Protein AF-A0AAD8AKB8-F1 (afdb_monomer)

Radius of gyration: 24.04 Å; Cα contacts (8 Å, |Δi|>4): 42; chains: 1; bounding box: 55×52×53 Å

Sequence (114 aa):
MMLHSFKEYDHKTKQKKYEKELKIVEETIRNSFSDSEKQAPHWQPLSDFYDIAEEYFIKWSKVRSDILSHPKYQKDMAAGRIVLVRHKSHVNKLGILLSADPKGKKIVSYSGTV

Solvent-accessible surface area (backbone atoms only — not comparable to full-atom values): 7115 Å² total; per-residue (Å²): 144,66,99,78,40,75,73,52,54,59,47,56,60,46,46,61,50,51,56,51,54,48,51,52,50,53,49,53,48,48,66,67,41,64,85,46,73,79,71,53,84,78,50,54,64,54,51,56,48,51,56,51,49,50,52,49,52,56,54,45,63,68,48,49,60,55,51,64,66,34,70,73,48,46,66,70,54,40,62,73,36,81,41,83,46,68,61,88,92,49,73,78,36,83,45,67,35,76,74,70,71,93,70,80,65,82,79,80,79,80,81,79,87,128

Mean predicted aligned error: 13.83 Å

Organism: Diploptera punctata (NCBI:txid6984)

Foldseek 3Di:
DCCDDPVVVVVVVVVVVVVVVVVVVVVVVCVVCVVVVVVDPVCVVVVVVVVVVVVVVVVCVVCVVVCCLDPVVVVVLDFQDWDFDDDDPDDTDIDTRHDDDNPDDPPPDPPDDD

pLDDT: mean 76.71, std 16.57, range [31.17, 94.31]

Structure (mmCIF, N/CA/C/O backbone):
data_AF-A0AAD8AKB8-F1
#
_entry.id   AF-A0AAD8AKB8-F1
#
loop_
_atom_site.group_PDB
_atom_site.id
_atom_site.type_symbol
_atom_site.label_atom_id
_atom_site.label_alt_id
_atom_site.label_comp_id
_atom_site.label_asym_id
_atom_site.label_entity_id
_atom_site.label_seq_id
_atom_site.pdbx_PDB_ins_code
_atom_site.Cartn_x
_atom_site.Cartn_y
_atom_site.Cartn_z
_atom_site.occupancy
_atom_site.B_iso_or_equiv
_atom_site.auth_seq_id
_atom_site.auth_comp_id
_atom_site.auth_asym_id
_atom_site.auth_atom_id
_atom_site.pdbx_PDB_model_num
ATOM 1 N N . MET A 1 1 ? -40.096 22.150 11.567 1.00 52.12 1 MET A N 1
ATOM 2 C CA . MET A 1 1 ? -41.146 21.186 11.173 1.00 52.12 1 MET A CA 1
ATOM 3 C C . MET A 1 1 ? -40.499 20.090 10.317 1.00 52.12 1 MET A C 1
ATOM 5 O O . MET A 1 1 ? -40.540 20.181 9.107 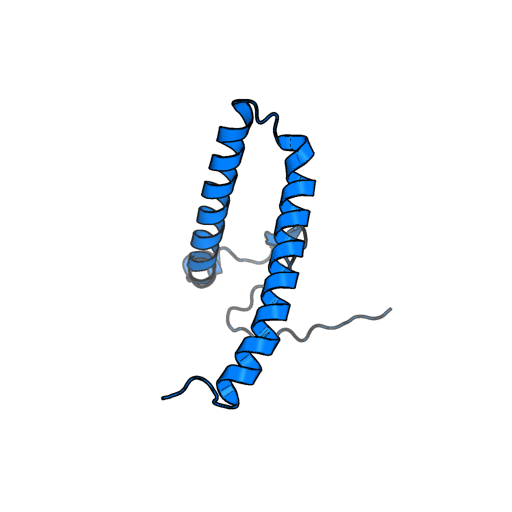1.00 52.12 1 MET A O 1
ATOM 9 N N . MET A 1 2 ? -39.785 19.142 10.945 1.00 60.00 2 MET A N 1
ATOM 10 C CA . MET A 1 2 ? -39.183 17.932 10.319 1.00 60.00 2 MET A CA 1
ATOM 11 C C . MET A 1 2 ? -38.783 16.856 11.353 1.00 60.00 2 MET A C 1
ATOM 13 O O . MET A 1 2 ? -38.643 15.704 10.97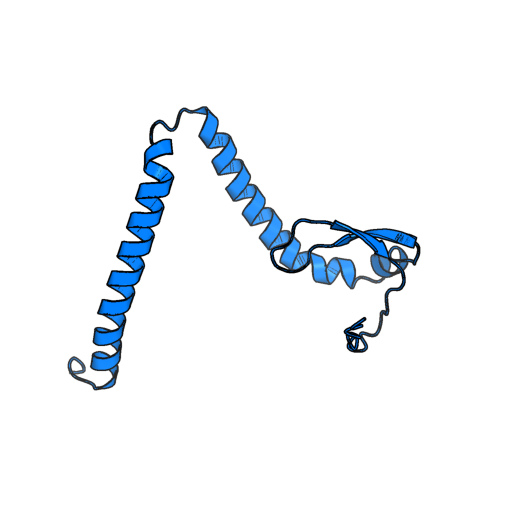5 1.00 60.00 2 MET A O 1
ATOM 17 N N . LEU A 1 3 ? -38.747 17.206 12.647 1.00 56.62 3 LEU A N 1
ATOM 18 C C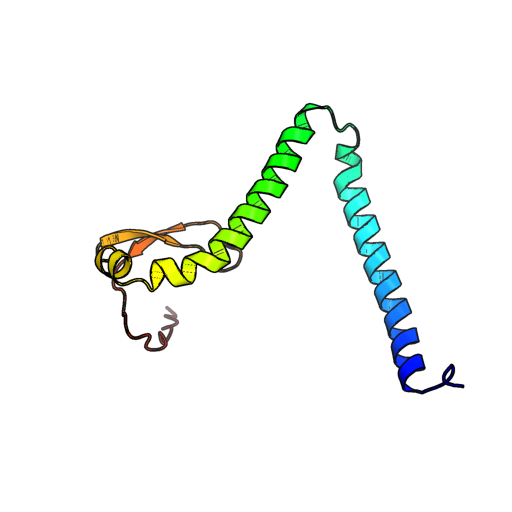A . LEU A 1 3 ? -38.272 16.414 13.798 1.00 56.62 3 LEU A CA 1
ATOM 19 C C . LEU A 1 3 ? -38.812 14.971 13.974 1.00 56.62 3 LEU A C 1
ATOM 21 O O . LEU A 1 3 ? -38.376 14.278 14.903 1.00 56.62 3 LEU A O 1
ATOM 25 N N . HIS A 1 4 ? -39.813 14.541 13.196 1.00 62.09 4 HIS A N 1
ATOM 26 C CA . HIS A 1 4 ? -40.553 13.276 13.364 1.00 62.09 4 HIS A CA 1
ATOM 27 C C . HIS A 1 4 ? -40.763 12.514 12.034 1.00 62.09 4 HIS A C 1
ATOM 29 O O . HIS A 1 4 ? -41.666 11.688 11.923 1.00 62.09 4 HIS A O 1
ATOM 35 N N . SER A 1 5 ? -39.961 12.784 10.998 1.00 71.88 5 SER A N 1
ATOM 36 C CA . SER A 1 5 ? -40.028 12.025 9.738 1.00 71.88 5 SER A CA 1
ATOM 37 C C . SER A 1 5 ? -39.548 10.577 9.926 1.00 71.88 5 SER A C 1
ATOM 39 O O . SER A 1 5 ? -38.584 10.328 10.651 1.00 71.88 5 SER A O 1
ATOM 41 N N . PHE A 1 6 ? -40.148 9.615 9.213 1.00 68.12 6 PHE A N 1
ATOM 42 C CA . PHE A 1 6 ? -39.684 8.216 9.164 1.00 68.12 6 PHE A CA 1
ATOM 43 C C . PHE A 1 6 ? -38.186 8.097 8.828 1.00 68.12 6 PHE A C 1
ATOM 45 O O . PHE A 1 6 ? -37.499 7.215 9.340 1.00 68.12 6 PHE A O 1
ATOM 52 N N . LYS A 1 7 ? -37.652 9.033 8.033 1.00 70.88 7 LYS A N 1
ATOM 53 C CA . LYS A 1 7 ? -36.224 9.101 7.694 1.00 70.88 7 LYS A CA 1
ATOM 54 C C . LYS A 1 7 ? -35.339 9.453 8.902 1.00 70.88 7 LYS A C 1
ATOM 56 O O . LYS A 1 7 ? -34.200 9.002 8.977 1.00 70.88 7 LYS A O 1
ATOM 61 N N . GLU A 1 8 ? -35.853 10.225 9.859 1.00 71.75 8 GLU A N 1
ATOM 62 C CA . GLU A 1 8 ? -35.141 10.562 11.099 1.00 71.75 8 GLU A CA 1
ATOM 63 C C . GLU A 1 8 ? -35.192 9.429 12.128 1.00 71.75 8 GLU A C 1
ATOM 65 O O . GLU A 1 8 ? -34.231 9.234 12.872 1.00 71.75 8 GLU A O 1
ATOM 70 N N . TYR A 1 9 ? -36.278 8.650 12.160 1.00 74.06 9 TYR A N 1
ATOM 71 C CA . TYR A 1 9 ? -36.368 7.464 13.017 1.00 74.06 9 TYR A CA 1
ATOM 72 C C . TYR A 1 9 ? -35.271 6.449 12.673 1.00 74.06 9 TYR A C 1
ATOM 74 O O . TYR A 1 9 ? -34.578 5.954 13.562 1.00 74.06 9 TYR A O 1
ATOM 82 N N . ASP A 1 10 ? -35.054 6.228 11.376 1.00 75.00 10 ASP A N 1
ATOM 83 C CA . ASP A 1 10 ? -34.026 5.326 10.857 1.00 75.00 10 ASP A CA 1
ATOM 84 C C . ASP A 1 10 ? -32.593 5.835 11.127 1.00 75.00 10 ASP A C 1
ATOM 86 O O . ASP A 1 10 ? -31.653 5.057 11.296 1.00 75.00 10 ASP A O 1
ATOM 90 N N . HIS A 1 11 ? -32.412 7.157 11.223 1.00 77.06 11 HIS A N 1
ATOM 91 C CA . HIS A 1 11 ? -31.162 7.763 11.688 1.00 77.06 11 HIS A CA 1
ATOM 92 C C . HIS A 1 11 ? -30.959 7.591 13.197 1.00 77.06 11 HIS A C 1
ATOM 94 O O . HIS A 1 11 ? -29.854 7.256 13.616 1.00 77.06 11 HIS A O 1
ATOM 100 N N . LYS A 1 12 ? -32.005 7.761 14.017 1.00 76.94 12 LYS A N 1
ATOM 101 C CA . LYS A 1 12 ? -31.934 7.595 15.481 1.00 76.94 12 LYS A CA 1
ATOM 102 C C . LYS A 1 12 ? -31.647 6.151 15.897 1.00 76.94 12 LYS A C 1
ATOM 104 O O . LYS A 1 12 ? -30.918 5.922 16.863 1.00 76.94 12 LYS A O 1
ATOM 109 N N . THR A 1 13 ? -32.181 5.162 15.181 1.00 76.94 13 THR A N 1
ATOM 110 C CA . THR A 1 13 ? -31.854 3.745 15.417 1.00 76.94 13 THR A CA 1
ATOM 111 C C . THR A 1 13 ? -30.404 3.432 15.045 1.00 76.94 13 THR A C 1
ATOM 113 O O . THR A 1 13 ? -29.714 2.764 15.818 1.00 76.94 13 THR A O 1
ATOM 116 N N . LYS A 1 14 ? -29.902 3.968 13.923 1.00 82.88 14 LYS A N 1
ATOM 117 C CA . LYS A 1 14 ? -28.488 3.843 13.522 1.00 82.88 14 LYS A CA 1
ATOM 118 C C . LYS A 1 14 ? -27.541 4.594 14.459 1.00 82.88 14 LYS A C 1
ATOM 120 O O . LYS A 1 14 ? -26.470 4.082 14.753 1.00 82.88 14 LYS A O 1
ATOM 125 N N . GLN A 1 15 ? -27.949 5.737 15.007 1.00 85.00 15 GLN A N 1
ATOM 126 C CA . GLN A 1 15 ? -27.151 6.517 15.956 1.00 85.00 15 GLN A CA 1
ATOM 127 C C . GLN A 1 15 ? -26.776 5.701 17.197 1.00 85.00 15 GLN A C 1
ATOM 129 O O . GLN A 1 15 ? -25.604 5.637 17.552 1.00 85.00 15 GLN A O 1
ATOM 134 N N . LYS A 1 16 ? -27.733 4.973 17.788 1.00 83.81 16 LYS A N 1
ATOM 135 C CA . LYS A 1 16 ? -27.451 4.067 18.916 1.00 83.81 16 LYS A CA 1
ATOM 136 C C . LYS A 1 16 ? -26.471 2.948 18.553 1.00 83.81 16 LYS A C 1
ATOM 138 O O . LYS A 1 16 ? -25.763 2.449 19.424 1.00 83.81 16 LYS A O 1
ATOM 143 N N . LYS A 1 17 ? -26.457 2.511 17.290 1.00 86.25 17 LYS A N 1
ATOM 144 C CA . LYS A 1 17 ? -25.492 1.525 16.788 1.00 86.25 17 LYS A CA 1
ATOM 145 C C . LYS A 1 17 ? -24.100 2.151 16.664 1.00 86.25 17 LYS A C 1
ATOM 147 O O . LYS A 1 17 ? -23.153 1.574 17.183 1.00 86.25 17 LYS A O 1
ATOM 152 N N . TYR A 1 18 ? -24.000 3.341 16.074 1.00 88.12 18 TYR A N 1
ATOM 153 C CA . TYR A 1 18 ? -22.737 4.072 15.953 1.00 88.12 18 TYR A CA 1
ATOM 1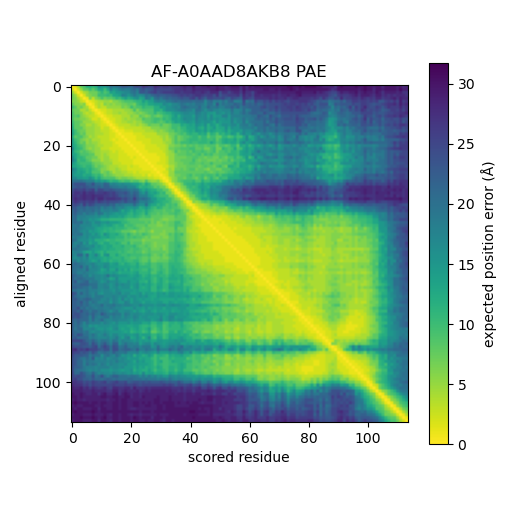54 C C . TYR A 1 18 ? -22.131 4.428 17.312 1.00 88.12 18 TYR A C 1
ATOM 156 O O . TYR A 1 18 ? -20.935 4.265 17.497 1.00 88.12 18 TYR A O 1
ATOM 164 N N . GLU A 1 19 ? -22.942 4.829 18.293 1.00 89.31 19 GLU A N 1
ATOM 165 C CA . GLU A 1 19 ? -22.470 5.085 19.662 1.00 89.31 19 GLU A CA 1
ATOM 166 C C . GLU A 1 19 ? -21.884 3.830 20.322 1.00 89.31 19 GLU A C 1
ATOM 168 O O . GLU A 1 19 ? -20.900 3.914 21.053 1.00 89.31 19 GLU A O 1
ATOM 173 N N . LYS A 1 20 ? -22.462 2.651 20.061 1.00 89.94 20 LYS A N 1
ATOM 174 C CA . LYS A 1 20 ? -21.909 1.380 20.549 1.00 89.94 20 LYS A CA 1
ATOM 175 C C . LYS A 1 20 ? -20.605 1.023 19.843 1.00 89.94 20 LYS A C 1
ATOM 177 O O . LYS A 1 20 ? -19.663 0.614 20.509 1.00 89.94 20 LYS A O 1
ATOM 182 N N . GLU A 1 21 ? -20.549 1.178 18.522 1.00 90.12 21 GLU A N 1
ATOM 183 C CA . GLU A 1 21 ? -19.332 0.936 17.737 1.00 90.12 21 GLU A CA 1
ATOM 184 C C . GLU A 1 21 ? -18.197 1.878 18.168 1.00 90.12 21 GLU A C 1
ATOM 186 O O . GLU A 1 21 ? -17.079 1.416 18.373 1.00 90.12 21 GLU A O 1
ATOM 191 N N . LEU A 1 22 ? -18.493 3.160 18.405 1.00 89.75 22 LEU A N 1
ATOM 192 C CA . LEU A 1 22 ? -17.535 4.139 18.924 1.00 89.75 22 LEU A CA 1
ATOM 193 C C . LEU A 1 22 ? -16.986 3.734 20.291 1.00 89.75 22 LEU A C 1
ATOM 195 O O . LEU A 1 22 ? -15.773 3.723 20.460 1.00 89.75 22 LEU A O 1
ATOM 199 N N . LYS A 1 23 ? -17.847 3.326 21.233 1.00 92.19 23 LYS A N 1
ATOM 200 C CA . LYS A 1 23 ? -17.395 2.854 22.554 1.00 92.19 23 LYS A CA 1
ATOM 201 C C . LYS A 1 23 ? -16.464 1.651 22.458 1.00 92.19 23 LYS A C 1
ATOM 203 O O . LYS A 1 23 ? -15.458 1.610 23.152 1.00 92.19 23 LYS A O 1
ATOM 208 N N . ILE A 1 24 ? -16.773 0.696 21.580 1.00 91.31 24 ILE A N 1
ATOM 209 C CA . ILE A 1 24 ? -15.909 -0.471 21.354 1.00 91.31 24 ILE A CA 1
ATOM 210 C C . ILE A 1 24 ? -14.546 -0.018 20.824 1.00 91.31 24 ILE A C 1
ATOM 212 O O . ILE A 1 24 ? -13.517 -0.482 21.306 1.00 91.31 24 ILE A O 1
ATOM 216 N N . VAL A 1 25 ? -14.524 0.908 19.861 1.00 88.75 25 VAL A N 1
ATOM 217 C CA . VAL A 1 25 ? -13.274 1.453 19.316 1.00 88.75 25 VAL A CA 1
ATOM 218 C C . VAL A 1 25 ? -12.477 2.183 20.400 1.00 88.75 25 VAL A C 1
ATOM 220 O O . VAL A 1 25 ? -11.296 1.896 20.575 1.00 88.75 25 VAL A O 1
ATOM 223 N N . GLU A 1 26 ? -13.111 3.060 21.175 1.00 86.44 26 GLU A N 1
ATOM 224 C CA . GLU A 1 26 ? -12.479 3.775 22.290 1.00 86.44 26 GLU A CA 1
ATOM 225 C C . GLU A 1 26 ? -11.891 2.817 23.332 1.00 86.44 26 GLU A C 1
ATOM 227 O O . GLU A 1 26 ? -10.750 2.996 23.752 1.00 86.44 26 GLU A O 1
ATOM 232 N N . GLU A 1 27 ? -12.624 1.767 23.710 1.00 87.81 27 GLU A N 1
ATOM 233 C CA . GLU A 1 27 ? -12.135 0.735 24.627 1.00 87.81 27 GLU A CA 1
ATOM 234 C C . GLU A 1 27 ? -10.958 -0.043 24.027 1.00 87.81 27 GLU A C 1
ATOM 236 O O . GLU A 1 27 ? -9.961 -0.262 24.712 1.00 87.81 27 GLU A O 1
ATOM 241 N N . THR A 1 28 ? -11.013 -0.422 22.744 1.00 84.94 28 THR A N 1
ATOM 242 C CA . THR A 1 28 ? -9.891 -1.118 22.088 1.00 84.94 28 THR A CA 1
ATOM 243 C C . THR A 1 28 ? -8.640 -0.255 21.993 1.00 84.94 28 THR A C 1
ATOM 245 O O . THR A 1 28 ? -7.545 -0.757 22.246 1.00 84.94 28 THR A O 1
ATOM 248 N N . ILE A 1 29 ? -8.788 1.037 21.688 1.00 83.44 29 ILE A N 1
ATOM 249 C CA . ILE A 1 29 ? -7.698 2.013 21.719 1.00 83.44 29 ILE A CA 1
ATOM 250 C C . ILE A 1 29 ? -7.154 2.059 23.145 1.00 83.44 29 ILE A C 1
ATOM 252 O O . ILE A 1 29 ? -5.995 1.729 23.367 1.00 83.44 29 ILE A O 1
ATOM 256 N N . ARG A 1 30 ? -7.993 2.346 24.140 1.00 80.94 30 ARG A N 1
ATOM 257 C CA . ARG A 1 30 ? -7.554 2.469 25.532 1.00 80.94 30 ARG A CA 1
ATOM 258 C C . ARG A 1 30 ? -6.816 1.228 26.041 1.00 80.94 30 ARG A C 1
ATOM 260 O O . ARG A 1 30 ? -5.771 1.380 26.656 1.00 80.94 30 ARG A O 1
ATOM 267 N N . ASN A 1 31 ? -7.300 0.028 25.723 1.00 79.81 31 ASN A N 1
ATOM 268 C CA . ASN A 1 31 ? -6.657 -1.235 26.101 1.00 79.81 31 ASN A CA 1
ATOM 269 C C . ASN A 1 31 ? -5.336 -1.487 25.355 1.00 79.81 31 ASN A C 1
ATOM 271 O O . ASN A 1 31 ? -4.439 -2.123 25.893 1.00 79.81 31 ASN A O 1
ATOM 275 N N . SER A 1 32 ? -5.207 -1.004 24.116 1.00 71.50 32 SER A N 1
ATOM 276 C CA . SER A 1 32 ? -3.963 -1.118 23.338 1.00 71.50 32 SER A CA 1
ATOM 277 C C . SER A 1 32 ? -2.914 -0.097 23.786 1.00 71.50 32 SER A C 1
ATOM 279 O O . SER A 1 32 ? -1.716 -0.362 23.716 1.00 71.50 32 SER A O 1
ATOM 281 N N . PHE A 1 33 ? -3.360 1.077 24.241 1.00 64.75 33 PHE A N 1
ATOM 282 C CA . PHE A 1 33 ? -2.500 2.184 24.648 1.00 64.75 33 PHE A CA 1
ATOM 283 C C . PHE A 1 33 ? -2.189 2.204 26.153 1.00 64.75 33 PHE A C 1
ATOM 285 O O . PHE A 1 33 ? -1.191 2.822 26.519 1.00 64.75 33 PHE A O 1
ATOM 292 N N . SER A 1 34 ? -2.941 1.507 27.014 1.00 56.84 34 SER A N 1
ATOM 293 C CA . SER A 1 34 ? -2.715 1.474 28.472 1.00 56.84 34 SER A CA 1
ATOM 294 C C . SER A 1 34 ? -1.352 0.905 28.883 1.00 56.84 34 SER A C 1
ATOM 296 O O . SER A 1 34 ? -0.799 1.327 29.895 1.00 56.84 34 SER A O 1
ATOM 298 N N . ASP A 1 35 ? -0.756 0.026 28.072 1.00 55.56 35 ASP A N 1
ATOM 299 C CA . ASP A 1 35 ? 0.624 -0.447 28.279 1.00 55.56 35 ASP A CA 1
ATOM 300 C C . ASP A 1 35 ? 1.680 0.550 27.757 1.00 55.56 35 ASP A C 1
ATOM 302 O O . ASP A 1 35 ? 2.856 0.477 28.118 1.00 55.56 35 ASP A O 1
ATOM 306 N N . SER A 1 36 ? 1.265 1.510 26.923 1.00 54.06 36 SER A N 1
ATOM 307 C CA . SER A 1 36 ? 2.126 2.513 26.287 1.00 54.06 36 SER A CA 1
ATOM 308 C C . SER A 1 36 ? 2.162 3.861 27.014 1.00 54.06 36 SER A C 1
ATOM 310 O O . SER A 1 36 ? 3.064 4.643 26.743 1.00 54.06 36 SER A O 1
ATOM 312 N N . GLU A 1 37 ? 1.235 4.140 27.944 1.00 51.91 37 GLU A N 1
ATOM 313 C CA . GLU A 1 37 ? 1.028 5.458 28.587 1.00 51.91 37 GLU A CA 1
ATOM 314 C C . GLU A 1 37 ? 2.243 6.006 29.362 1.00 51.91 37 GLU A C 1
ATOM 316 O O . GLU A 1 37 ? 2.304 7.195 29.672 1.00 51.91 37 GLU A O 1
ATOM 321 N N . LYS A 1 38 ? 3.285 5.198 29.584 1.00 53.72 38 LYS A N 1
ATOM 322 C CA . LYS A 1 38 ? 4.635 5.711 29.867 1.00 53.72 38 LYS A CA 1
ATOM 323 C C . LYS A 1 38 ? 5.365 6.003 28.549 1.00 53.72 38 LYS A C 1
ATOM 325 O O . LYS A 1 38 ? 6.430 5.439 28.295 1.00 53.72 38 LYS A O 1
ATOM 330 N N . GLN A 1 39 ? 4.789 6.861 27.701 1.00 57.78 39 GLN A N 1
ATOM 331 C CA . GLN A 1 39 ? 5.375 7.255 26.416 1.00 57.78 39 GLN A CA 1
ATOM 332 C C . GLN A 1 39 ? 6.621 8.099 26.679 1.00 57.78 39 GLN A C 1
ATOM 334 O O . GLN A 1 39 ? 6.584 9.320 26.800 1.00 57.78 39 GLN A O 1
ATOM 339 N N . ALA A 1 40 ? 7.751 7.422 26.844 1.00 63.78 40 ALA A N 1
ATOM 340 C CA . ALA A 1 40 ? 9.034 8.078 26.964 1.00 63.78 40 ALA A CA 1
ATOM 341 C C . ALA A 1 40 ? 9.381 8.806 25.642 1.00 63.78 40 ALA A C 1
ATOM 343 O O . ALA A 1 40 ? 8.945 8.371 24.572 1.00 63.78 40 ALA A O 1
ATOM 344 N N . PRO A 1 41 ? 10.204 9.872 25.682 1.00 68.44 41 PRO A N 1
ATOM 345 C CA . PRO A 1 41 ? 10.479 10.766 24.542 1.00 68.44 41 PRO A CA 1
ATOM 346 C C . PRO A 1 41 ? 10.977 10.088 23.252 1.00 68.44 41 PRO A C 1
ATOM 348 O O . PRO A 1 41 ? 10.982 10.694 22.187 1.00 68.44 41 PRO A O 1
ATOM 351 N N . HIS A 1 42 ? 11.406 8.827 23.332 1.00 71.06 42 HIS A N 1
ATOM 352 C CA . HIS A 1 42 ? 11.913 8.044 22.208 1.00 71.06 42 HIS A CA 1
ATOM 353 C C . HIS A 1 42 ? 10.827 7.497 21.266 1.00 71.06 42 HIS A C 1
ATOM 355 O O . HIS A 1 42 ? 11.168 7.019 20.187 1.00 71.06 42 HIS A O 1
ATOM 361 N N . TRP A 1 43 ? 9.544 7.553 21.641 1.00 71.50 43 TRP A N 1
ATOM 362 C CA . TRP A 1 43 ? 8.436 7.114 20.778 1.00 71.50 43 TRP A CA 1
ATOM 363 C C . TRP A 1 43 ? 7.969 8.187 19.792 1.00 71.50 43 TRP A C 1
ATOM 365 O O . TRP A 1 43 ? 7.376 7.853 18.770 1.00 71.50 43 TRP A O 1
ATOM 375 N N . GLN A 1 44 ? 8.271 9.461 20.053 1.00 76.62 44 GLN A N 1
ATOM 376 C CA . GLN A 1 44 ? 7.873 10.565 19.181 1.00 76.62 44 GLN A CA 1
ATOM 377 C C . GLN A 1 44 ? 8.453 10.444 17.757 1.00 76.62 44 GLN A C 1
ATOM 379 O O . GLN A 1 44 ? 7.671 10.497 16.811 1.00 76.62 44 GLN A O 1
ATOM 384 N N . PRO A 1 45 ? 9.747 10.105 17.566 1.00 85.69 45 PRO A N 1
ATOM 385 C CA . PRO A 1 45 ? 10.286 9.820 16.234 1.00 85.69 45 PRO A CA 1
ATOM 386 C C . PRO A 1 45 ? 9.605 8.645 15.524 1.00 85.69 45 PRO A C 1
ATOM 388 O O . PRO A 1 45 ? 9.575 8.601 14.296 1.00 85.69 45 PRO A O 1
ATOM 391 N N . LEU A 1 46 ? 9.085 7.669 16.277 1.00 84.00 46 LEU A N 1
ATOM 392 C CA . LEU A 1 46 ? 8.378 6.535 15.691 1.00 84.00 46 LEU A CA 1
ATOM 393 C C . LEU A 1 46 ? 6.983 6.944 15.204 1.00 84.00 46 LEU A C 1
ATOM 395 O O . LEU A 1 46 ? 6.572 6.498 14.137 1.00 84.00 46 LEU A O 1
ATOM 399 N N . SER A 1 47 ? 6.284 7.801 15.954 1.00 83.88 47 SER A N 1
ATOM 400 C CA . SER A 1 47 ? 5.023 8.401 15.504 1.00 83.88 47 SER A CA 1
ATOM 401 C C . SER A 1 47 ? 5.242 9.201 14.223 1.00 83.88 47 SER A C 1
ATOM 403 O O . SER A 1 47 ? 4.614 8.905 13.210 1.00 83.88 47 SER A O 1
ATOM 405 N N . ASP A 1 48 ? 6.221 10.110 14.234 1.00 87.38 48 ASP A N 1
ATOM 406 C CA . ASP A 1 48 ? 6.565 10.935 13.072 1.00 87.38 48 ASP A CA 1
ATOM 407 C C . ASP A 1 48 ? 6.920 10.063 11.856 1.00 87.38 48 ASP A C 1
ATOM 409 O O . ASP A 1 48 ? 6.520 10.343 10.726 1.00 87.38 48 ASP A O 1
ATOM 413 N N . PHE A 1 49 ? 7.647 8.961 12.077 1.00 91.44 49 PHE A N 1
ATOM 414 C CA . PHE A 1 49 ? 7.958 8.000 11.023 1.00 91.44 49 PHE A CA 1
ATOM 415 C C . PHE A 1 49 ? 6.699 7.371 10.420 1.00 91.44 49 PHE A C 1
ATOM 417 O O . PHE A 1 49 ? 6.614 7.269 9.196 1.00 91.44 49 PHE A O 1
ATOM 424 N N . TYR A 1 50 ? 5.739 6.931 11.239 1.00 88.88 50 TYR A N 1
ATOM 425 C CA . TYR A 1 50 ? 4.513 6.313 10.731 1.00 88.88 50 TYR A CA 1
ATOM 426 C C . TYR A 1 50 ? 3.630 7.309 9.979 1.00 88.88 50 TYR A C 1
ATOM 428 O O . TYR A 1 50 ? 3.105 6.941 8.927 1.00 88.88 50 TYR A O 1
ATOM 436 N N . ASP A 1 51 ? 3.553 8.559 10.434 1.00 89.12 51 ASP A N 1
ATOM 437 C CA . ASP A 1 51 ? 2.827 9.628 9.739 1.00 89.12 51 ASP A CA 1
ATOM 438 C C . ASP A 1 51 ? 3.443 9.900 8.354 1.00 89.12 51 ASP A C 1
ATOM 440 O O . ASP A 1 51 ? 2.755 9.934 7.328 1.00 89.12 51 ASP A O 1
ATOM 444 N N . ILE A 1 52 ? 4.775 10.002 8.292 1.00 93.81 52 ILE A N 1
ATOM 445 C CA . ILE A 1 52 ? 5.511 10.175 7.031 1.00 93.81 52 ILE A CA 1
ATOM 446 C C . ILE A 1 52 ? 5.354 8.944 6.128 1.00 93.81 52 ILE A C 1
ATOM 448 O O . ILE A 1 52 ? 5.187 9.072 4.911 1.00 93.81 52 ILE A O 1
ATOM 452 N N . ALA A 1 53 ? 5.413 7.738 6.695 1.00 92.38 53 ALA A N 1
ATOM 453 C CA . ALA A 1 53 ? 5.268 6.497 5.947 1.00 92.38 53 ALA A CA 1
ATOM 454 C C . ALA A 1 53 ? 3.864 6.368 5.342 1.00 92.38 53 ALA A C 1
ATOM 456 O O . ALA A 1 53 ? 3.736 5.972 4.181 1.00 92.38 53 ALA A O 1
ATOM 457 N N . GLU A 1 54 ? 2.817 6.727 6.087 1.00 91.12 54 GLU A N 1
ATOM 458 C CA . GLU A 1 54 ? 1.448 6.776 5.578 1.00 91.12 54 GLU A CA 1
ATOM 459 C C . GLU A 1 54 ? 1.343 7.741 4.393 1.00 91.12 54 GLU A C 1
ATOM 461 O O . GLU A 1 54 ? 0.864 7.359 3.318 1.00 91.12 54 GLU A O 1
ATOM 466 N N . GLU A 1 55 ? 1.873 8.957 4.541 1.00 94.31 55 GLU A N 1
ATOM 467 C CA . GLU A 1 55 ? 1.866 9.947 3.468 1.00 94.31 55 GLU A CA 1
ATOM 468 C C . GLU A 1 55 ? 2.608 9.436 2.219 1.00 94.31 55 GLU A C 1
ATOM 470 O O . GLU A 1 55 ? 2.119 9.566 1.087 1.00 94.31 55 GLU A O 1
ATOM 475 N N . TYR A 1 56 ? 3.761 8.789 2.415 1.00 94.06 56 TYR A N 1
ATOM 476 C CA . TYR A 1 56 ? 4.510 8.138 1.347 1.00 94.06 56 TYR A CA 1
ATOM 477 C C . TYR A 1 56 ? 3.670 7.073 0.638 1.00 94.06 56 TYR A C 1
ATOM 479 O O . TYR A 1 56 ? 3.597 7.085 -0.591 1.00 94.06 56 TYR A O 1
ATOM 487 N N . PHE A 1 57 ? 3.007 6.171 1.367 1.00 89.44 57 PHE A N 1
ATOM 488 C CA . PHE A 1 57 ? 2.199 5.114 0.753 1.00 89.44 57 PHE A CA 1
ATOM 489 C C . PHE A 1 57 ? 1.010 5.674 -0.027 1.00 89.44 57 PHE A C 1
ATOM 491 O O . PHE A 1 57 ? 0.716 5.179 -1.120 1.00 89.44 57 PHE A O 1
ATOM 498 N N . ILE A 1 58 ? 0.363 6.728 0.477 1.00 90.81 58 ILE A N 1
ATOM 499 C CA . ILE A 1 58 ? -0.722 7.416 -0.227 1.00 90.81 58 I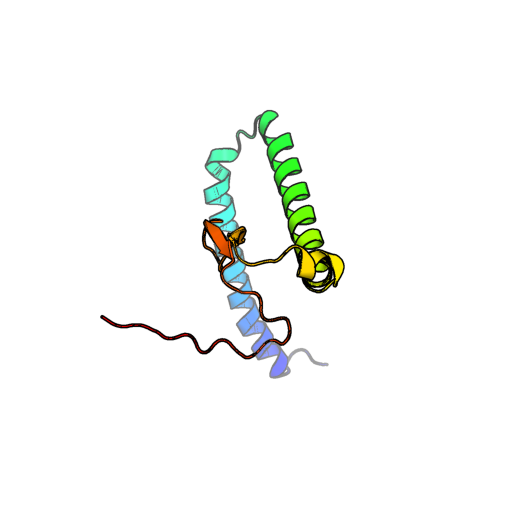LE A CA 1
ATOM 500 C C . ILE A 1 58 ? -0.198 8.029 -1.529 1.00 90.81 58 ILE A C 1
ATOM 502 O O . ILE A 1 58 ? -0.765 7.774 -2.596 1.00 90.81 58 ILE A O 1
ATOM 506 N N . LYS A 1 59 ? 0.902 8.791 -1.483 1.00 93.44 59 LYS A N 1
ATOM 507 C CA . LYS A 1 59 ? 1.511 9.401 -2.680 1.00 93.44 59 LYS A CA 1
ATOM 508 C C . LYS A 1 59 ? 1.984 8.337 -3.670 1.00 93.44 59 LYS A C 1
ATOM 510 O O . LYS A 1 59 ? 1.683 8.424 -4.859 1.00 93.44 59 LYS A O 1
ATOM 515 N N . TRP A 1 60 ? 2.648 7.295 -3.181 1.00 90.38 60 TRP A N 1
ATOM 516 C CA . TRP A 1 60 ? 3.105 6.173 -3.990 1.00 90.38 60 TRP A CA 1
ATOM 517 C C . TRP A 1 60 ? 1.941 5.471 -4.683 1.00 90.38 60 TRP A C 1
ATOM 519 O O . TRP A 1 60 ? 2.027 5.207 -5.876 1.00 90.38 60 TRP A O 1
ATOM 529 N N . SER A 1 61 ? 0.828 5.221 -3.987 1.00 86.50 61 SER A N 1
ATOM 530 C CA . SER A 1 61 ? -0.346 4.578 -4.589 1.00 86.50 61 SER A CA 1
ATOM 531 C C . SER A 1 61 ? -0.913 5.361 -5.778 1.00 86.50 61 SER A C 1
ATOM 533 O O . SER A 1 61 ? -1.318 4.741 -6.759 1.00 86.50 61 SER A O 1
ATOM 535 N N . LYS A 1 62 ? -0.869 6.700 -5.721 1.00 89.50 62 LYS A N 1
ATOM 536 C CA . LYS A 1 62 ? -1.337 7.589 -6.794 1.00 89.50 62 LYS A CA 1
ATOM 537 C C . LYS A 1 62 ? -0.410 7.566 -8.007 1.00 89.50 62 LYS A C 1
ATOM 539 O O . LYS A 1 62 ? -0.883 7.508 -9.128 1.00 89.50 62 LYS A O 1
ATOM 544 N N . VAL A 1 63 ? 0.903 7.593 -7.781 1.00 90.56 63 VAL A N 1
ATOM 545 C CA . VAL A 1 63 ? 1.900 7.704 -8.862 1.00 90.56 63 VAL A CA 1
ATOM 546 C C . VAL A 1 63 ? 2.275 6.335 -9.448 1.00 90.56 63 VAL A C 1
ATOM 548 O O . VAL A 1 63 ? 2.717 6.230 -10.592 1.00 90.56 63 VAL A O 1
ATOM 551 N N . ARG A 1 64 ? 2.094 5.249 -8.688 1.00 86.81 64 ARG A N 1
ATOM 552 C CA . ARG A 1 64 ? 2.514 3.898 -9.082 1.00 86.81 64 ARG A CA 1
ATOM 553 C C . ARG A 1 64 ? 1.862 3.425 -10.380 1.00 86.81 64 ARG A C 1
ATOM 555 O O . ARG A 1 64 ? 2.550 2.793 -11.178 1.00 86.81 64 ARG A O 1
ATOM 562 N N . SER A 1 65 ? 0.569 3.685 -10.588 1.00 83.88 65 SER A N 1
ATOM 563 C CA . SER A 1 65 ? -0.116 3.319 -11.839 1.00 83.88 65 SER A CA 1
ATOM 564 C C . SER A 1 65 ? 0.548 3.982 -13.037 1.00 83.88 65 SER A C 1
ATOM 566 O O . SER A 1 65 ? 0.831 3.324 -14.036 1.00 83.88 65 SER A O 1
ATOM 568 N N . ASP A 1 66 ? 0.864 5.263 -12.888 1.00 86.56 66 ASP A N 1
ATOM 569 C CA . ASP A 1 66 ? 1.380 6.099 -13.959 1.00 86.56 66 ASP A CA 1
ATOM 570 C C . ASP A 1 66 ? 2.798 5.659 -14.322 1.00 86.56 66 ASP A C 1
ATOM 572 O O . ASP A 1 66 ? 3.088 5.428 -15.495 1.00 86.56 66 ASP A O 1
ATOM 576 N N . ILE A 1 67 ? 3.642 5.396 -13.317 1.00 86.31 67 ILE A N 1
ATOM 577 C CA . ILE A 1 67 ? 4.982 4.824 -13.508 1.00 86.31 67 ILE A CA 1
ATOM 578 C C . ILE A 1 67 ? 4.905 3.485 -14.248 1.00 86.31 67 ILE A C 1
ATOM 580 O O . ILE A 1 67 ? 5.592 3.304 -15.249 1.00 86.31 67 ILE A O 1
ATOM 584 N N . LEU A 1 68 ? 4.065 2.547 -13.800 1.00 82.69 68 LEU A N 1
ATOM 585 C CA . LEU A 1 68 ? 3.969 1.219 -14.422 1.00 82.69 68 LEU A CA 1
ATOM 586 C C . LEU A 1 68 ? 3.368 1.264 -15.838 1.00 82.69 68 LEU A C 1
ATOM 588 O O . LEU A 1 68 ? 3.634 0.384 -16.657 1.00 82.69 68 LEU A O 1
ATOM 592 N N . SER A 1 69 ? 2.566 2.286 -16.142 1.00 82.94 69 SER A N 1
ATOM 593 C CA . SER A 1 69 ? 1.987 2.501 -17.471 1.00 82.94 69 SER A CA 1
ATOM 594 C C . SER A 1 69 ? 2.925 3.223 -18.442 1.00 82.94 69 SER A C 1
ATOM 596 O O . SER A 1 69 ? 2.753 3.126 -19.657 1.00 82.94 69 SER A O 1
ATOM 598 N N . HIS A 1 70 ? 3.923 3.948 -17.934 1.00 87.62 70 HIS A N 1
ATOM 599 C CA . HIS A 1 70 ? 4.752 4.801 -18.769 1.00 87.62 70 HIS A CA 1
ATOM 600 C C . HIS A 1 70 ? 5.689 3.952 -19.658 1.00 87.62 70 HIS A C 1
ATOM 602 O O . HIS A 1 70 ? 6.399 3.075 -19.149 1.00 87.62 70 HIS A O 1
ATOM 608 N N . 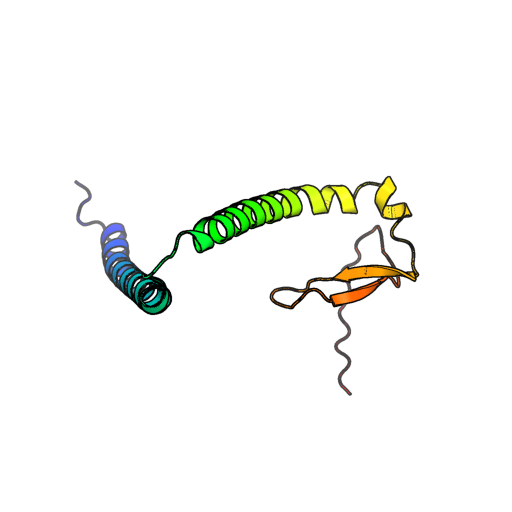PRO A 1 71 ? 5.787 4.232 -20.976 1.00 85.38 71 PRO A N 1
ATOM 609 C CA . PRO A 1 71 ? 6.486 3.368 -21.936 1.00 85.38 71 PRO A CA 1
ATOM 610 C C . PRO A 1 71 ? 7.948 3.071 -21.592 1.00 85.38 71 PRO A C 1
ATOM 612 O O . PRO A 1 71 ? 8.466 2.004 -21.913 1.00 85.38 71 PRO A O 1
ATOM 615 N N . LYS A 1 72 ? 8.627 4.021 -20.938 1.00 86.62 72 LYS A N 1
ATOM 616 C CA . LYS A 1 72 ? 10.012 3.850 -20.476 1.00 86.62 72 LYS A CA 1
ATOM 617 C C . LYS A 1 72 ? 10.140 2.681 -19.493 1.00 86.62 72 LYS A C 1
ATOM 619 O O . LYS A 1 72 ? 10.986 1.823 -19.695 1.00 86.62 72 LYS A O 1
ATOM 624 N N . TYR A 1 73 ? 9.276 2.621 -18.482 1.00 83.88 73 TYR A N 1
ATOM 625 C CA . TYR A 1 73 ? 9.347 1.595 -17.441 1.00 83.88 73 TYR A CA 1
ATOM 626 C C . TYR A 1 73 ? 8.768 0.257 -17.906 1.00 83.88 73 TYR A C 1
ATOM 628 O O . TYR A 1 73 ? 9.241 -0.791 -17.480 1.00 83.88 73 TYR A O 1
ATOM 636 N N . GLN A 1 74 ? 7.816 0.268 -18.844 1.00 83.38 74 GLN A N 1
ATOM 637 C CA . GLN A 1 74 ? 7.333 -0.967 -19.470 1.00 83.38 74 GLN A CA 1
ATOM 638 C C . GLN A 1 74 ? 8.436 -1.715 -20.228 1.00 83.38 74 GLN A C 1
ATOM 640 O O . GLN A 1 74 ? 8.463 -2.941 -20.203 1.00 83.38 74 GLN A O 1
ATOM 645 N N . LYS A 1 75 ? 9.376 -0.996 -20.859 1.00 83.88 75 LYS A N 1
ATOM 646 C CA . LYS A 1 75 ? 10.553 -1.615 -21.494 1.00 83.88 75 LYS A CA 1
ATOM 647 C C . LYS A 1 75 ? 11.491 -2.262 -20.475 1.00 83.88 75 LYS A C 1
ATOM 649 O O . LYS A 1 75 ? 12.072 -3.305 -20.763 1.00 83.88 75 LYS A O 1
ATOM 654 N N . ASP A 1 76 ? 11.613 -1.667 -19.291 1.00 84.69 76 ASP A N 1
ATOM 655 C CA . ASP A 1 76 ? 12.449 -2.203 -18.214 1.00 84.69 76 ASP A CA 1
ATOM 656 C C . ASP A 1 76 ? 11.808 -3.428 -17.536 1.00 84.69 76 ASP A C 1
ATOM 658 O O . ASP A 1 76 ? 12.525 -4.290 -17.017 1.00 84.69 76 ASP A O 1
ATOM 662 N N . MET A 1 77 ? 10.476 -3.560 -17.605 1.00 83.88 77 MET A N 1
ATOM 663 C CA . MET A 1 77 ? 9.691 -4.724 -17.167 1.00 83.88 77 MET A CA 1
ATOM 664 C C . MET A 1 77 ? 9.776 -5.904 -18.153 1.00 83.88 77 MET A C 1
ATOM 666 O O . MET A 1 77 ? 8.771 -6.460 -18.596 1.00 83.88 77 MET A O 1
ATOM 670 N N . ALA A 1 78 ? 11.000 -6.311 -18.482 1.00 85.12 78 ALA A N 1
ATOM 671 C CA . ALA A 1 78 ? 11.270 -7.506 -19.271 1.00 85.12 78 ALA A CA 1
ATOM 672 C C . ALA A 1 78 ? 11.177 -8.789 -18.423 1.00 85.12 78 ALA A C 1
ATOM 674 O O . ALA A 1 78 ? 11.317 -8.768 -17.196 1.00 85.12 78 ALA A O 1
ATOM 675 N N . ALA A 1 79 ? 10.985 -9.927 -19.089 1.00 90.00 79 ALA A N 1
ATOM 676 C CA . ALA A 1 79 ? 11.039 -11.230 -18.436 1.00 90.00 79 ALA A CA 1
ATOM 677 C C . ALA A 1 79 ? 12.399 -11.456 -17.737 1.00 90.00 79 ALA A C 1
ATOM 679 O O . ALA A 1 79 ? 13.440 -11.004 -18.211 1.00 90.00 79 ALA A O 1
ATOM 680 N N . GLY A 1 80 ? 12.389 -12.146 -16.596 1.00 89.06 80 GLY A N 1
ATOM 681 C CA . GLY A 1 80 ? 13.569 -12.427 -15.771 1.00 89.06 80 GLY A CA 1
ATOM 682 C C . GLY A 1 80 ? 13.890 -11.363 -14.715 1.00 89.06 80 GLY A C 1
ATOM 683 O O . GLY A 1 80 ? 14.777 -11.572 -13.889 1.00 89.06 80 GLY A O 1
ATOM 684 N N . ARG A 1 81 ? 13.177 -10.230 -14.686 1.00 90.25 81 ARG A N 1
ATOM 685 C CA . ARG A 1 81 ? 13.395 -9.177 -13.680 1.00 90.25 81 ARG A CA 1
ATOM 686 C C . ARG A 1 81 ? 12.851 -9.571 -12.311 1.00 90.25 81 ARG A C 1
ATOM 688 O O . ARG A 1 81 ? 11.754 -10.113 -12.206 1.00 90.25 81 ARG A O 1
ATOM 695 N N . ILE A 1 82 ? 13.594 -9.232 -11.259 1.00 91.75 82 ILE A N 1
ATOM 696 C CA . ILE A 1 82 ? 13.136 -9.392 -9.877 1.00 91.75 82 ILE A CA 1
ATOM 697 C C . ILE A 1 82 ? 12.170 -8.255 -9.551 1.00 91.75 82 ILE A C 1
ATOM 699 O O . ILE A 1 82 ? 12.483 -7.082 -9.750 1.00 91.75 82 ILE A O 1
ATOM 703 N N . VAL A 1 83 ? 10.997 -8.608 -9.039 1.00 89.69 83 VAL A N 1
ATOM 704 C CA . VAL A 1 83 ? 9.938 -7.675 -8.660 1.00 89.69 83 VAL A CA 1
ATOM 705 C C . VAL A 1 83 ? 9.499 -7.921 -7.225 1.00 89.69 83 VAL A C 1
ATOM 707 O O . VAL A 1 83 ? 9.451 -9.056 -6.749 1.00 89.69 83 VAL A O 1
ATOM 710 N N . LEU A 1 84 ? 9.143 -6.838 -6.539 1.00 89.81 84 LEU A N 1
ATOM 711 C CA . LEU A 1 84 ? 8.502 -6.902 -5.234 1.00 89.81 84 LEU A CA 1
ATOM 712 C C . LEU A 1 84 ? 6.983 -6.930 -5.430 1.00 89.81 84 LEU A C 1
ATOM 714 O O . LEU A 1 84 ? 6.384 -5.966 -5.913 1.00 89.81 84 LEU A O 1
ATOM 718 N N . VAL A 1 85 ? 6.354 -8.041 -5.058 1.00 86.44 85 VAL A N 1
ATOM 719 C CA . VAL A 1 85 ? 4.915 -8.257 -5.209 1.00 86.44 85 VAL A CA 1
ATOM 720 C C . VAL A 1 85 ? 4.254 -8.235 -3.841 1.00 86.44 85 VAL A C 1
ATOM 722 O O . VAL A 1 85 ? 4.625 -8.974 -2.931 1.00 86.44 85 VAL A O 1
ATOM 725 N N . ARG A 1 86 ? 3.218 -7.406 -3.718 1.00 83.25 86 ARG A N 1
ATOM 726 C CA . ARG A 1 86 ? 2.308 -7.398 -2.575 1.00 83.25 86 ARG A CA 1
ATOM 727 C C . ARG A 1 86 ? 0.919 -7.773 -3.064 1.00 83.25 86 ARG A C 1
ATOM 729 O O . ARG A 1 86 ? 0.406 -7.138 -3.982 1.00 83.25 86 ARG A O 1
ATOM 736 N N . HIS A 1 87 ? 0.310 -8.777 -2.443 1.00 81.12 87 HIS A N 1
ATOM 737 C CA . HIS A 1 87 ? -1.074 -9.158 -2.708 1.00 81.12 87 HIS A CA 1
ATOM 738 C C . HIS A 1 87 ? -1.906 -8.941 -1.443 1.00 81.12 87 HIS A C 1
ATOM 740 O O . HIS A 1 87 ? -1.656 -9.581 -0.424 1.00 81.12 87 HIS A O 1
ATOM 746 N N . LYS A 1 88 ? -2.896 -8.043 -1.510 1.00 78.62 88 LYS A N 1
ATOM 747 C CA . LYS A 1 88 ? -3.799 -7.707 -0.395 1.00 78.62 88 LYS A CA 1
ATOM 748 C C . LYS A 1 88 ? -3.031 -7.412 0.911 1.00 78.62 88 LYS A C 1
ATOM 750 O O . LYS A 1 88 ? -2.160 -6.544 0.931 1.00 78.62 88 LYS A O 1
ATOM 755 N N . SER A 1 89 ? -3.353 -8.131 1.985 1.00 63.12 89 SER A N 1
ATOM 756 C CA . SER A 1 89 ? -2.774 -7.994 3.323 1.00 63.12 89 SER A CA 1
ATOM 757 C C . SER A 1 89 ? -1.482 -8.789 3.527 1.00 63.12 89 SER A C 1
ATOM 759 O O . SER A 1 89 ? -0.934 -8.779 4.625 1.00 63.12 89 SER A O 1
ATOM 761 N N . HIS A 1 90 ? -0.972 -9.481 2.505 1.00 66.81 90 HIS A N 1
ATOM 762 C CA . HIS A 1 90 ? 0.253 -10.258 2.654 1.00 66.81 90 HIS A CA 1
ATOM 763 C C . HIS A 1 90 ? 1.502 -9.371 2.678 1.00 66.81 90 HIS A C 1
ATOM 765 O O . HIS A 1 90 ? 1.541 -8.290 2.084 1.00 66.81 90 HIS A O 1
ATOM 771 N N . VAL A 1 91 ? 2.536 -9.888 3.343 1.00 80.44 91 VAL A N 1
ATOM 772 C CA . VAL A 1 91 ? 3.898 -9.345 3.346 1.00 80.44 91 VAL A CA 1
ATOM 773 C C . VAL A 1 91 ? 4.436 -9.282 1.914 1.00 80.44 91 VAL A C 1
ATOM 775 O O . VAL A 1 91 ? 4.076 -10.105 1.066 1.00 80.44 91 VAL A O 1
ATOM 778 N N . ASN A 1 92 ? 5.296 -8.298 1.648 1.00 87.00 92 ASN A N 1
ATOM 779 C CA . ASN A 1 92 ? 5.987 -8.162 0.372 1.00 87.00 92 ASN A CA 1
ATOM 780 C C . ASN A 1 92 ? 6.795 -9.431 0.067 1.00 87.00 92 ASN A C 1
ATOM 782 O O . ASN A 1 92 ? 7.610 -9.865 0.878 1.00 87.00 92 ASN A O 1
ATOM 786 N N . LYS A 1 93 ? 6.576 -10.013 -1.112 1.00 89.12 93 LYS A N 1
ATOM 787 C CA . LYS A 1 93 ? 7.311 -11.178 -1.606 1.00 89.12 93 LYS A CA 1
ATOM 788 C C . LYS A 1 93 ? 8.184 -10.772 -2.781 1.00 89.12 93 LYS A C 1
ATOM 790 O O . LYS A 1 93 ? 7.806 -9.906 -3.567 1.00 89.12 93 LYS A O 1
ATOM 795 N N . LEU A 1 94 ? 9.329 -11.424 -2.916 1.00 91.69 94 LEU A N 1
ATOM 796 C CA . LEU A 1 94 ? 10.139 -11.333 -4.124 1.00 91.69 94 LEU A CA 1
ATOM 797 C C . LEU A 1 94 ? 9.619 -12.342 -5.147 1.00 91.69 94 LEU A C 1
ATOM 799 O O . LEU A 1 94 ? 9.284 -13.474 -4.800 1.00 91.69 94 LEU A O 1
ATOM 803 N N . GLY A 1 95 ? 9.539 -11.920 -6.401 1.00 90.69 95 GLY A N 1
ATOM 804 C CA . GLY A 1 95 ? 9.163 -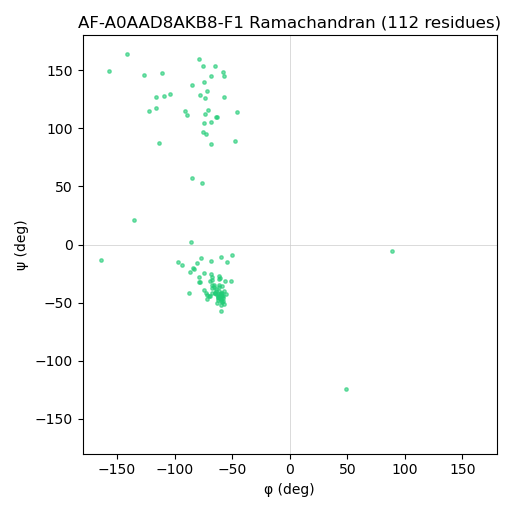12.770 -7.523 1.00 90.69 95 GLY A CA 1
ATOM 805 C C . GLY A 1 95 ? 9.988 -12.441 -8.756 1.00 90.69 95 GLY A C 1
ATOM 806 O O . GLY A 1 95 ? 10.615 -11.387 -8.831 1.00 90.69 95 GLY A O 1
ATOM 807 N N . ILE A 1 96 ? 9.978 -13.347 -9.728 1.00 92.12 96 ILE A N 1
ATOM 808 C CA . ILE A 1 96 ? 10.583 -13.132 -11.043 1.00 92.12 96 ILE A CA 1
ATOM 809 C C . ILE A 1 96 ? 9.456 -12.869 -12.037 1.00 92.12 96 ILE A C 1
ATOM 811 O O . ILE A 1 96 ? 8.481 -13.619 -12.102 1.00 92.12 96 ILE A O 1
ATOM 815 N N . LEU A 1 97 ? 9.580 -11.792 -12.806 1.00 90.06 97 LEU A N 1
ATOM 816 C CA . LEU A 1 97 ? 8.633 -11.444 -13.852 1.00 90.06 97 LEU A CA 1
ATOM 817 C C . LEU A 1 97 ? 8.777 -12.431 -15.014 1.00 90.06 97 LEU A C 1
ATOM 819 O O . LEU A 1 97 ? 9.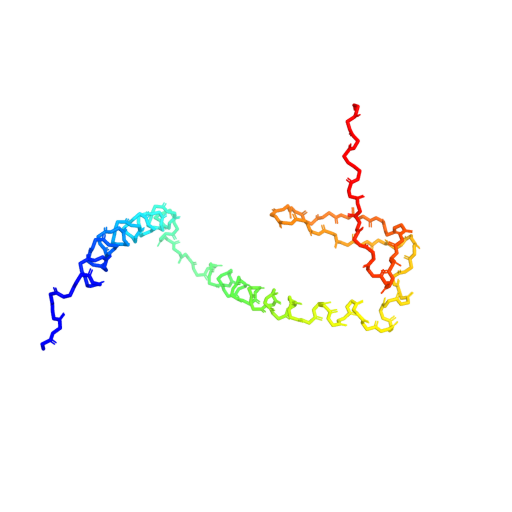824 -12.485 -15.649 1.00 90.06 97 LEU A O 1
ATOM 823 N N . LEU A 1 98 ? 7.738 -13.212 -15.298 1.00 89.00 98 LEU A N 1
ATOM 824 C CA . LEU A 1 98 ? 7.755 -14.177 -16.406 1.00 89.00 98 LEU A CA 1
ATOM 825 C C . LEU A 1 98 ? 7.313 -13.536 -17.722 1.00 89.00 98 LEU A C 1
ATOM 827 O O . LEU A 1 98 ? 7.901 -13.775 -18.770 1.00 89.00 98 LEU A O 1
ATOM 831 N N . SER A 1 99 ? 6.274 -12.709 -17.662 1.00 85.31 99 SER A N 1
ATOM 832 C CA . SER A 1 99 ? 5.776 -11.929 -18.790 1.00 85.31 99 SER A CA 1
ATOM 833 C C . SER A 1 99 ? 4.991 -10.725 -18.274 1.00 85.31 99 SER A C 1
ATOM 835 O O . SER A 1 99 ? 4.383 -10.783 -17.204 1.00 85.31 99 SER A O 1
ATOM 837 N N . ALA A 1 100 ? 5.019 -9.633 -19.032 1.00 78.31 100 ALA A N 1
ATOM 838 C CA . ALA A 1 100 ? 4.162 -8.474 -18.830 1.00 78.31 100 ALA A CA 1
ATOM 839 C C . ALA A 1 100 ? 3.374 -8.268 -20.124 1.00 78.31 100 ALA A C 1
ATOM 841 O O . ALA A 1 100 ? 3.971 -8.012 -21.168 1.00 78.31 100 ALA A O 1
ATOM 842 N N . ASP A 1 101 ? 2.051 -8.433 -20.073 1.00 74.75 101 ASP A N 1
ATOM 843 C CA . ASP A 1 101 ? 1.197 -8.172 -21.230 1.00 74.75 101 ASP A CA 1
ATOM 844 C C . ASP A 1 101 ? 0.772 -6.692 -21.209 1.00 74.75 101 ASP A C 1
ATOM 846 O O . ASP A 1 101 ? 0.018 -6.289 -20.317 1.00 74.75 101 ASP A O 1
ATOM 850 N N . PRO A 1 102 ? 1.249 -5.850 -22.145 1.00 62.38 102 PRO A N 1
ATOM 851 C CA . PRO A 1 102 ? 0.900 -4.430 -22.180 1.00 62.38 102 PRO A CA 1
ATOM 852 C C . PRO A 1 102 ? -0.575 -4.193 -22.542 1.00 62.38 102 PRO A C 1
ATOM 854 O O . PRO A 1 102 ? -1.089 -3.092 -22.347 1.00 62.38 102 PRO A O 1
ATOM 857 N N . LYS A 1 103 ? -1.279 -5.209 -23.061 1.00 57.88 103 LYS A N 1
ATOM 858 C CA . LYS A 1 103 ? -2.705 -5.150 -23.394 1.00 57.88 103 LYS A CA 1
ATOM 859 C C . LYS A 1 103 ? -3.445 -6.089 -22.457 1.00 57.88 103 LYS A C 1
ATOM 861 O O . LYS A 1 103 ? -3.639 -7.247 -22.794 1.00 57.88 103 LYS A O 1
ATOM 866 N N . GLY A 1 104 ? -3.842 -5.598 -21.283 1.00 52.88 104 GLY A N 1
ATOM 867 C CA . GLY A 1 104 ? -4.482 -6.390 -20.229 1.00 52.88 104 GLY A CA 1
ATOM 868 C C . GLY A 1 104 ? -5.631 -7.279 -20.718 1.00 52.88 104 GLY A C 1
ATOM 869 O O . GLY A 1 104 ? -6.798 -6.895 -20.670 1.00 52.88 104 GLY A O 1
ATOM 870 N N . LYS A 1 105 ? -5.319 -8.510 -21.131 1.00 43.84 105 LYS A N 1
ATOM 871 C CA . LYS A 1 105 ? -6.279 -9.605 -21.135 1.00 43.84 105 LYS A CA 1
ATOM 872 C C . LYS A 1 105 ? -6.464 -10.005 -19.680 1.00 43.84 105 LYS A C 1
ATOM 874 O O . LYS A 1 105 ? -5.490 -10.266 -18.977 1.00 43.84 105 LYS A O 1
ATOM 879 N N . LYS A 1 106 ? -7.719 -10.020 -19.220 1.00 39.22 106 LYS A N 1
ATOM 880 C CA . LYS A 1 106 ? -8.098 -10.581 -17.917 1.00 39.22 106 LYS A CA 1
ATOM 881 C C . LYS A 1 106 ? -7.407 -11.936 -17.764 1.00 39.22 106 LYS A C 1
ATOM 883 O O . LYS A 1 106 ? -7.698 -12.860 -18.520 1.00 39.22 106 LYS A O 1
ATOM 888 N N . ILE A 1 107 ? -6.485 -12.026 -16.812 1.00 42.06 107 ILE A N 1
ATOM 889 C CA . ILE A 1 107 ? -5.831 -13.279 -16.451 1.00 42.06 107 ILE A CA 1
ATOM 890 C C . ILE A 1 107 ? -6.938 -14.192 -15.923 1.00 42.06 107 ILE A C 1
ATOM 892 O O . ILE A 1 107 ? -7.508 -13.937 -14.863 1.00 42.06 107 ILE A O 1
ATOM 896 N N . VAL A 1 108 ? -7.278 -15.225 -16.691 1.00 41.31 108 VAL A N 1
ATOM 897 C CA . VAL A 1 108 ? -8.069 -16.352 -16.199 1.00 41.31 108 VAL A CA 1
ATOM 898 C C . VAL A 1 108 ? -7.165 -17.074 -15.210 1.00 41.31 108 VAL A C 1
ATOM 900 O O . VAL A 1 108 ? -6.177 -17.697 -15.592 1.00 41.31 108 VAL A O 1
ATOM 903 N N . SER A 1 109 ? -7.446 -16.910 -13.921 1.00 35.25 109 SER A N 1
ATOM 904 C CA . SER A 1 109 ? -6.771 -17.654 -12.869 1.00 35.25 109 SER A CA 1
ATOM 905 C C . SER A 1 109 ? -7.111 -19.134 -13.029 1.00 35.25 109 SER A C 1
ATOM 907 O O . SER A 1 109 ? -8.246 -19.533 -12.773 1.00 35.25 109 SER A O 1
ATOM 909 N N . TYR A 1 110 ? -6.142 -19.948 -13.439 1.00 37.56 110 TYR A N 1
ATOM 910 C CA . TYR A 1 110 ? -6.252 -21.393 -13.294 1.00 37.56 110 TYR A CA 1
ATOM 911 C C . TYR A 1 110 ? -6.037 -21.733 -11.818 1.00 37.56 110 TYR A C 1
ATOM 913 O O . TYR A 1 110 ? -4.918 -21.674 -11.310 1.00 37.56 110 TYR A O 1
ATOM 921 N N . SER A 1 111 ? -7.123 -22.056 -11.114 1.00 35.56 111 SER A N 1
ATOM 922 C CA . SER A 1 111 ? -7.046 -22.784 -9.851 1.00 35.56 111 SER A CA 1
ATOM 923 C C . SER A 1 111 ? -6.672 -24.229 -10.177 1.00 35.56 111 SER A C 1
ATOM 925 O O . SER A 1 111 ? -7.528 -25.035 -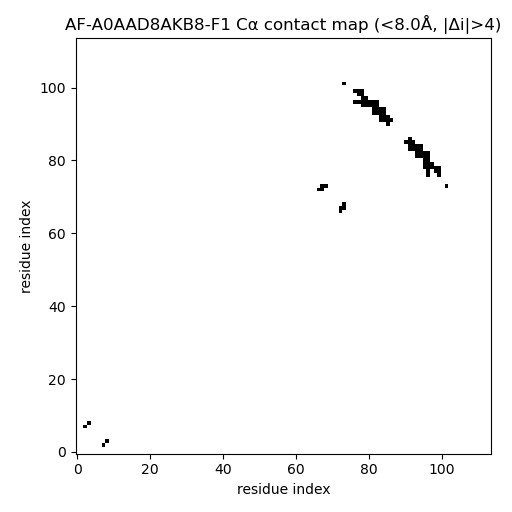10.537 1.00 35.56 111 SER A O 1
ATOM 927 N N . GLY A 1 112 ? -5.381 -24.544 -10.116 1.00 31.88 112 GLY A N 1
ATOM 928 C CA . GLY A 1 112 ? -4.919 -25.926 -10.143 1.00 31.88 112 GLY A CA 1
ATOM 929 C C . GLY A 1 112 ? -5.181 -26.577 -8.790 1.00 31.88 112 GLY A C 1
ATOM 930 O O . GLY A 1 112 ? -4.401 -26.394 -7.863 1.00 31.88 112 GLY A O 1
ATOM 931 N N . THR A 1 113 ? -6.291 -27.302 -8.672 1.00 31.17 113 THR A N 1
ATOM 932 C CA . THR A 1 113 ? -6.423 -28.436 -7.750 1.00 31.17 113 THR A CA 1
ATOM 933 C C . THR A 1 113 ? -5.617 -29.596 -8.316 1.00 31.17 113 THR A C 1
ATOM 935 O O . THR A 1 113 ? -6.022 -30.123 -9.350 1.00 31.17 113 THR A O 1
ATOM 938 N N . VAL A 1 114 ? -4.530 -29.975 -7.639 1.00 33.97 114 VAL A N 1
ATOM 939 C CA . VAL A 1 114 ? -4.163 -31.364 -7.304 1.00 33.97 114 VAL A CA 1
ATOM 940 C C . VAL A 1 114 ? -3.412 -31.320 -5.980 1.00 33.97 114 VAL A C 1
ATOM 942 O O . VAL A 1 114 ? -2.480 -30.491 -5.880 1.00 33.97 114 VAL A O 1
#

Secondary structure (DSSP, 8-state):
--TT-HHHHHHHHHHHHHHHHHHHHHHHHHHHHTTT-S--GGGHHHHHHHHHHHHHHHHHHHHHHHHHHSHHHHHH--TT-EEEE--TTSPPEEEE-----SS-----------